Protein AF-R7V644-F1 (afdb_monomer_lite)

InterPro domains:
  IPR002919 Trypsin Inhibitor-like, cysteine rich domain [PF01826] (1-52)
  IPR036084 Serine prot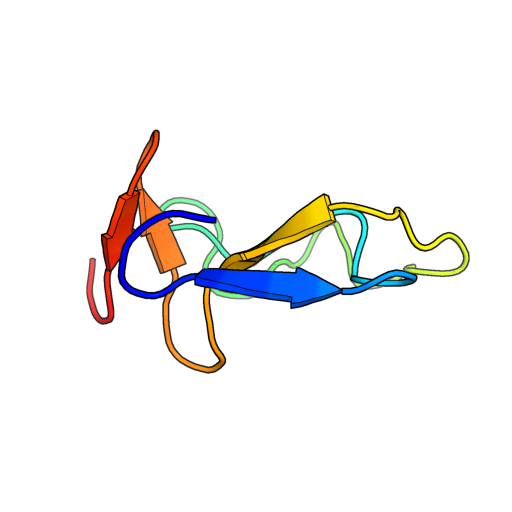ease inhibitor-like superfamily [SSF57567] (1-51)

Organism: Capitella teleta (NCBI:txid283909)

Radius of gyration: 10.38 Å; chains: 1; bounding box: 25×17×20 Å

Secondary structure (DSSP, 8-state):
--TTEEEEEEEESS--BTTBTT-GGGS--SSEEEEEEEPTT-EEETTEEES--

Sequence (53 aa):
CAENEHYEGCGPVCEPSCADPDALGCKDNDSCEEGCFCNDGYLREGQECVAQC

Foldseek 3Di:
DDPQKDWDQFAQPDAAAPVRNPSVVRPPRPGTHGDIYGDPCWHDDPPDTHNHD

Structure (mmCIF, N/CA/C/O backbone):
data_AF-R7V644-F1
#
_entry.id   AF-R7V644-F1
#
loop_
_atom_site.group_PDB
_atom_site.id
_atom_site.type_symbol
_atom_site.label_atom_id
_atom_site.label_alt_id
_atom_site.label_comp_id
_atom_site.la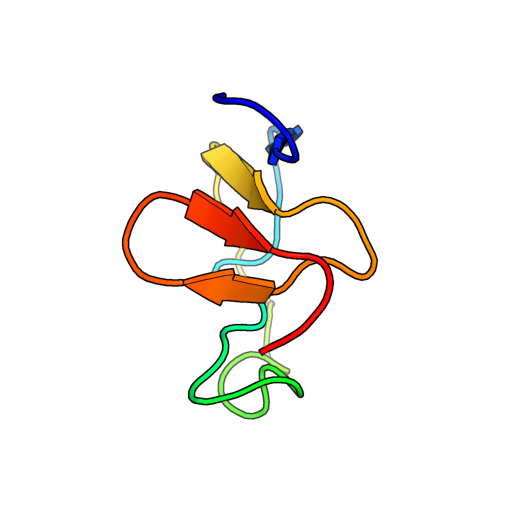bel_asym_id
_atom_site.label_entity_id
_atom_site.label_seq_id
_atom_site.pdbx_PDB_ins_code
_atom_site.Cartn_x
_atom_site.Cartn_y
_atom_site.Cartn_z
_atom_site.occupancy
_atom_site.B_iso_or_equiv
_atom_site.auth_seq_id
_atom_site.auth_comp_id
_atom_site.auth_asym_id
_atom_site.auth_atom_id
_atom_site.pdbx_PDB_model_num
ATOM 1 N N . CYS A 1 1 ? -6.418 5.643 -11.233 1.00 82.38 1 CYS A N 1
ATOM 2 C CA . CYS A 1 1 ? -6.830 5.056 -9.951 1.00 82.38 1 CYS A CA 1
ATOM 3 C C . CYS A 1 1 ? -8.208 5.578 -9.584 1.00 82.38 1 CYS A C 1
ATOM 5 O O . CYS A 1 1 ? -8.618 6.589 -10.158 1.00 82.38 1 CYS A O 1
ATOM 7 N N . ALA A 1 2 ? -8.927 4.859 -8.731 1.00 84.44 2 ALA A N 1
ATOM 8 C CA . ALA A 1 2 ? -10.230 5.222 -8.192 1.00 84.44 2 ALA A CA 1
ATOM 9 C C . ALA A 1 2 ? -10.100 6.236 -7.039 1.00 84.44 2 ALA A C 1
ATOM 11 O O . ALA A 1 2 ? -9.044 6.833 -6.821 1.00 84.44 2 ALA A O 1
ATOM 12 N N . GLU A 1 3 ? -11.205 6.476 -6.334 1.00 86.56 3 GLU A N 1
ATOM 13 C CA . GLU A 1 3 ? -11.221 7.340 -5.157 1.00 86.56 3 GLU A CA 1
ATOM 14 C C . GLU A 1 3 ? -10.389 6.715 -4.026 1.00 86.56 3 GLU A C 1
ATOM 16 O O . GLU A 1 3 ? -10.421 5.506 -3.816 1.00 86.56 3 GLU A O 1
ATOM 21 N N . ASN A 1 4 ? -9.637 7.550 -3.304 1.00 89.44 4 ASN A N 1
ATOM 22 C CA . ASN A 1 4 ? -8.714 7.149 -2.231 1.00 89.44 4 ASN A CA 1
ATOM 23 C C . ASN A 1 4 ? -7.491 6.322 -2.668 1.00 89.44 4 ASN A C 1
ATOM 25 O O . ASN A 1 4 ? -6.796 5.750 -1.829 1.00 89.44 4 ASN A O 1
ATOM 29 N N . GLU A 1 5 ? -7.180 6.335 -3.962 1.00 90.94 5 GLU A N 1
ATOM 30 C CA . GLU A 1 5 ? -5.955 5.774 -4.521 1.00 90.94 5 GLU A CA 1
ATOM 31 C C . GLU A 1 5 ? -5.108 6.851 -5.200 1.00 90.94 5 GLU A C 1
ATOM 33 O O . GLU A 1 5 ? -5.628 7.825 -5.758 1.00 90.94 5 GLU A O 1
ATOM 38 N N . HIS A 1 6 ? -3.802 6.628 -5.249 1.00 90.06 6 HIS A N 1
ATOM 39 C CA . HIS A 1 6 ? -2.871 7.422 -6.035 1.00 90.06 6 HIS A CA 1
ATOM 40 C C . HIS A 1 6 ? -2.074 6.522 -6.974 1.00 90.06 6 HIS A C 1
ATOM 42 O O . HIS A 1 6 ? -1.888 5.331 -6.740 1.00 90.06 6 HIS A O 1
ATOM 48 N N . TYR A 1 7 ? -1.648 7.101 -8.092 1.00 90.81 7 TYR A N 1
ATOM 49 C CA . TYR A 1 7 ? -0.790 6.411 -9.040 1.00 90.81 7 TYR A CA 1
ATOM 50 C C . TYR A 1 7 ? 0.666 6.610 -8.641 1.00 90.81 7 TYR A C 1
ATOM 52 O O . TYR A 1 7 ? 1.100 7.754 -8.479 1.00 90.81 7 TYR A O 1
ATOM 60 N N . GLU A 1 8 ? 1.423 5.523 -8.584 1.00 89.50 8 GLU A N 1
ATOM 61 C CA . GLU A 1 8 ? 2.872 5.551 -8.431 1.00 89.50 8 GLU A CA 1
ATOM 62 C C . GLU A 1 8 ? 3.538 4.723 -9.525 1.00 89.50 8 GLU A C 1
ATOM 64 O O . GLU A 1 8 ? 3.124 3.610 -9.836 1.00 89.50 8 GLU A O 1
ATOM 69 N N . GLY A 1 9 ? 4.617 5.266 -10.092 1.00 87.94 9 GLY A N 1
ATOM 70 C CA . GLY A 1 9 ? 5.471 4.531 -11.030 1.00 87.94 9 GLY A CA 1
ATOM 71 C C . GLY A 1 9 ? 6.368 3.486 -10.355 1.00 87.94 9 GLY A C 1
ATOM 72 O O . GLY A 1 9 ? 6.983 2.675 -11.036 1.00 87.94 9 GLY A O 1
ATOM 73 N N . CYS A 1 10 ? 6.489 3.540 -9.029 1.00 85.69 10 CYS A N 1
ATOM 74 C CA . CYS A 1 10 ? 7.305 2.641 -8.219 1.00 85.69 10 CYS A CA 1
ATOM 75 C C . CYS A 1 10 ? 6.734 2.643 -6.800 1.00 85.69 10 CYS A C 1
ATOM 77 O O . CYS A 1 10 ? 7.271 3.308 -5.915 1.00 85.69 10 CYS A O 1
ATOM 79 N N . GLY A 1 11 ? 5.611 1.948 -6.633 1.00 82.00 11 GLY A N 1
ATOM 80 C CA . GLY A 1 11 ? 4.968 1.747 -5.340 1.00 82.00 11 GLY A CA 1
ATOM 81 C C . GLY A 1 11 ? 5.300 0.382 -4.739 1.00 82.00 11 GLY A C 1
ATOM 82 O O . GLY A 1 11 ? 5.899 -0.474 -5.405 1.00 82.00 11 GLY A O 1
ATOM 83 N N . PRO A 1 12 ? 4.948 0.163 -3.465 1.00 79.69 12 PRO A N 1
ATOM 84 C CA . PRO A 1 12 ? 5.166 -1.119 -2.811 1.00 79.69 12 PRO A CA 1
ATOM 85 C C . PRO A 1 12 ? 4.383 -2.218 -3.540 1.00 79.69 12 PRO A C 1
ATOM 87 O O . PRO A 1 12 ? 3.216 -2.032 -3.863 1.00 79.69 12 PRO A O 1
ATOM 90 N N . VAL A 1 13 ? 4.986 -3.393 -3.755 1.00 77.56 13 VAL A N 1
ATOM 91 C CA . VAL A 1 13 ? 4.318 -4.536 -4.435 1.00 77.56 13 VAL A CA 1
ATOM 92 C C . VAL A 1 13 ? 3.064 -4.979 -3.681 1.00 77.56 13 VAL A C 1
ATOM 94 O O . VAL A 1 13 ? 2.174 -5.633 -4.218 1.00 77.56 13 VAL A O 1
ATOM 97 N N . CYS A 1 14 ? 2.999 -4.635 -2.403 1.00 77.62 14 CYS A N 1
ATOM 98 C CA . CYS A 1 14 ? 1.893 -4.977 -1.552 1.00 77.62 14 CYS A CA 1
ATOM 99 C C . CYS A 1 14 ? 1.573 -3.825 -0.608 1.00 77.62 14 CYS A C 1
ATOM 101 O O . CYS A 1 14 ? 2.436 -3.270 0.076 1.00 77.62 14 CYS A O 1
ATOM 103 N N . GLU A 1 15 ? 0.293 -3.487 -0.614 1.00 79.75 15 GLU A N 1
ATOM 104 C CA . GLU A 1 15 ? -0.320 -2.411 0.141 1.00 79.75 15 GLU A CA 1
ATOM 105 C C . GLU A 1 15 ? -1.070 -2.966 1.362 1.00 79.75 15 GLU A C 1
ATOM 107 O O . GLU A 1 15 ? -1.520 -4.119 1.350 1.00 79.75 15 GLU A O 1
ATOM 112 N N . PRO A 1 16 ? -1.212 -2.167 2.430 1.00 85.06 16 PRO A N 1
ATOM 113 C CA . PRO A 1 16 ? -1.951 -2.588 3.606 1.00 85.06 16 PRO A CA 1
ATOM 114 C C . PRO A 1 16 ? -3.433 -2.784 3.260 1.00 85.06 16 PRO A C 1
ATOM 116 O O . PRO A 1 16 ? -4.043 -2.014 2.517 1.00 85.06 16 PRO A O 1
ATOM 119 N N . SER A 1 17 ? -4.023 -3.847 3.796 1.00 87.94 17 SER A N 1
ATOM 120 C CA . SER A 1 17 ? -5.405 -4.257 3.526 1.00 87.94 17 SER A CA 1
ATOM 121 C C . SER A 1 17 ? -6.168 -4.473 4.826 1.00 87.94 17 SER A C 1
ATOM 123 O O . SER A 1 17 ? -5.565 -4.622 5.884 1.00 87.94 17 SER A O 1
ATOM 125 N N . CYS A 1 18 ? -7.497 -4.554 4.778 1.00 86.06 18 CYS A N 1
ATOM 126 C CA . CYS A 1 18 ? -8.285 -4.832 5.988 1.00 86.06 18 CYS A CA 1
ATOM 127 C C . CYS A 1 18 ? -7.919 -6.161 6.670 1.00 86.06 18 CYS A C 1
ATOM 129 O O . CYS A 1 18 ? -8.080 -6.309 7.879 1.00 86.06 18 CYS A O 1
ATOM 131 N N . ALA A 1 19 ? -7.434 -7.136 5.897 1.00 85.19 19 ALA A N 1
ATOM 132 C CA . ALA A 1 19 ? -6.987 -8.426 6.413 1.00 85.19 19 ALA A CA 1
ATOM 133 C C . ALA A 1 19 ? -5.545 -8.390 6.955 1.00 85.19 19 ALA A C 1
ATOM 135 O O . ALA A 1 19 ? -5.203 -9.202 7.813 1.00 85.19 19 ALA A O 1
ATOM 136 N N . ASP A 1 20 ? -4.717 -7.463 6.464 1.00 83.38 20 ASP A N 1
ATOM 137 C CA . ASP A 1 20 ? -3.328 -7.251 6.883 1.00 83.38 20 ASP A CA 1
ATOM 138 C C . ASP A 1 20 ? -3.017 -5.740 6.880 1.00 83.38 20 ASP A C 1
ATOM 140 O O . ASP A 1 20 ? -2.507 -5.206 5.887 1.00 83.38 20 ASP A O 1
ATOM 144 N N . PRO A 1 21 ? -3.386 -5.021 7.957 1.00 82.25 21 PRO A N 1
ATOM 145 C CA . PRO A 1 21 ? -3.240 -3.568 8.024 1.00 82.25 21 PRO A CA 1
ATOM 146 C C . PRO A 1 21 ? -1.784 -3.117 8.170 1.00 82.25 21 PRO A C 1
ATOM 148 O O . PRO A 1 21 ? -1.461 -1.971 7.873 1.00 82.25 21 PRO A O 1
ATOM 151 N N . ASP A 1 22 ? -0.900 -4.008 8.616 1.00 77.56 22 ASP A N 1
ATOM 152 C CA . ASP A 1 22 ? 0.523 -3.727 8.808 1.00 77.56 22 ASP A CA 1
ATOM 153 C C . ASP A 1 22 ? 1.373 -4.084 7.573 1.00 77.56 22 ASP A C 1
ATOM 155 O O . ASP A 1 22 ? 2.595 -3.898 7.602 1.00 77.56 22 ASP A O 1
ATOM 159 N N . ALA A 1 23 ? 0.751 -4.625 6.515 1.00 76.88 23 ALA A N 1
ATOM 160 C CA . ALA A 1 23 ? 1.407 -5.155 5.318 1.00 76.88 23 ALA A CA 1
ATOM 161 C C . ALA A 1 23 ? 2.644 -6.012 5.667 1.00 76.88 23 ALA A C 1
ATOM 163 O O . ALA A 1 23 ? 3.719 -5.882 5.068 1.00 76.88 23 ALA A O 1
ATOM 164 N N . LEU A 1 24 ? 2.527 -6.868 6.693 1.00 66.12 24 LEU A N 1
ATOM 165 C CA . LEU A 1 24 ? 3.683 -7.527 7.324 1.00 66.12 24 LEU A CA 1
ATOM 166 C C . LEU A 1 24 ? 4.439 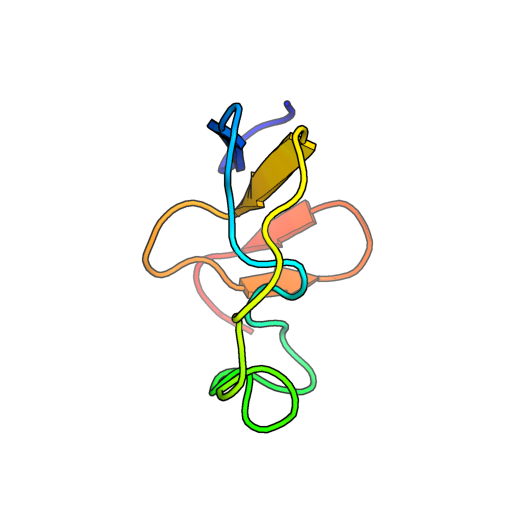-8.453 6.371 1.00 66.12 24 LEU A C 1
ATOM 168 O O . LEU A 1 24 ? 5.654 -8.600 6.509 1.00 66.12 24 LEU A O 1
ATOM 172 N N . GLY A 1 25 ? 3.741 -9.043 5.399 1.00 63.81 25 GLY A N 1
ATOM 173 C CA . GLY A 1 25 ? 4.336 -9.894 4.363 1.00 63.81 25 GLY A CA 1
ATOM 174 C C . GLY A 1 25 ? 5.181 -9.145 3.329 1.00 63.81 25 GLY A C 1
ATOM 175 O O . GLY A 1 25 ? 5.785 -9.777 2.469 1.00 63.81 25 GLY A O 1
ATOM 176 N N . CYS A 1 26 ? 5.211 -7.815 3.400 1.00 63.62 26 CYS A N 1
ATOM 177 C CA . CYS A 1 26 ? 5.656 -6.948 2.312 1.00 63.62 26 CYS A CA 1
ATOM 178 C C . CYS A 1 26 ? 6.765 -5.993 2.765 1.00 63.62 26 CYS A C 1
ATOM 180 O O . CYS A 1 26 ? 7.140 -5.069 2.055 1.00 63.62 26 CYS A O 1
ATOM 182 N N . LYS A 1 27 ? 7.336 -6.230 3.952 1.00 59.69 27 LYS A N 1
ATOM 183 C CA . LYS A 1 27 ? 8.452 -5.445 4.498 1.00 59.69 27 LYS A CA 1
ATOM 184 C C . LYS A 1 27 ? 9.736 -5.535 3.669 1.00 59.69 27 LYS A C 1
ATOM 186 O O . LYS A 1 27 ? 10.569 -4.640 3.766 1.00 59.69 27 LYS A O 1
ATOM 191 N N . ASP A 1 28 ? 9.861 -6.554 2.827 1.00 58.66 28 ASP A N 1
ATOM 192 C CA . ASP A 1 28 ? 10.993 -6.775 1.929 1.00 58.66 28 ASP A CA 1
ATOM 193 C C . ASP A 1 28 ? 10.673 -6.268 0.503 1.00 58.66 28 ASP A C 1
ATOM 195 O O . ASP A 1 28 ? 10.710 -7.015 -0.473 1.00 58.66 28 ASP A O 1
ATOM 199 N N . ASN A 1 29 ? 10.308 -4.985 0.368 1.00 58.69 29 ASN A N 1
ATOM 200 C CA . ASN A 1 29 ? 10.082 -4.322 -0.929 1.00 58.69 29 ASN A CA 1
ATOM 201 C C . ASN A 1 29 ? 11.422 -3.966 -1.616 1.00 58.69 29 ASN A C 1
ATOM 203 O O . ASN A 1 29 ? 11.747 -2.796 -1.808 1.00 58.69 29 ASN A O 1
ATOM 207 N N . ASP A 1 30 ? 12.220 -4.969 -1.993 1.00 63.44 30 ASP A N 1
ATOM 208 C CA . ASP A 1 30 ? 13.373 -4.769 -2.901 1.00 63.44 30 ASP A CA 1
ATOM 209 C C . ASP A 1 30 ? 12.917 -4.606 -4.369 1.00 63.44 30 ASP A C 1
ATOM 211 O O . ASP A 1 30 ? 13.680 -4.234 -5.256 1.00 63.44 30 ASP A O 1
ATOM 215 N N . SER A 1 31 ? 11.643 -4.891 -4.642 1.00 72.25 31 SER A N 1
ATOM 216 C CA . SER A 1 31 ? 10.979 -4.664 -5.925 1.00 72.25 31 SER A CA 1
ATOM 217 C C . SER A 1 31 ? 9.852 -3.655 -5.723 1.00 72.25 31 SER A C 1
ATOM 219 O O . SER A 1 31 ? 9.205 -3.672 -4.681 1.00 72.25 31 SER A O 1
ATOM 221 N N . CYS A 1 32 ? 9.635 -2.776 -6.697 1.00 83.38 32 CYS A N 1
ATOM 222 C CA . CYS A 1 32 ? 8.474 -1.895 -6.759 1.00 83.38 32 CYS A CA 1
ATOM 223 C C . CYS A 1 32 ? 7.736 -2.137 -8.073 1.00 83.38 32 CYS A C 1
ATOM 225 O O . CYS A 1 32 ? 8.358 -2.524 -9.068 1.00 83.38 32 CYS A O 1
ATOM 227 N N . GLU A 1 33 ? 6.428 -1.906 -8.080 1.00 85.50 33 GLU A N 1
ATOM 228 C CA . GLU A 1 33 ? 5.616 -1.994 -9.294 1.00 85.50 33 GLU A CA 1
ATOM 229 C C . 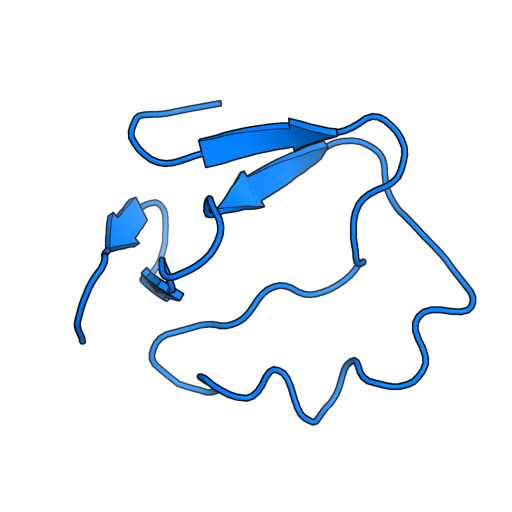GLU A 1 33 ? 4.977 -0.648 -9.630 1.00 85.50 33 GLU A C 1
ATOM 231 O O . GLU A 1 33 ? 4.729 0.195 -8.767 1.00 85.50 33 GLU A O 1
ATOM 236 N N . GLU A 1 34 ? 4.743 -0.439 -10.922 1.00 91.12 34 GLU A N 1
ATOM 237 C CA . GLU A 1 34 ? 3.987 0.699 -11.426 1.00 91.12 34 GLU A CA 1
ATOM 238 C C . GLU A 1 34 ? 2.493 0.375 -11.346 1.00 91.12 34 GLU A C 1
ATOM 240 O O . GLU A 1 34 ? 2.031 -0.613 -11.924 1.0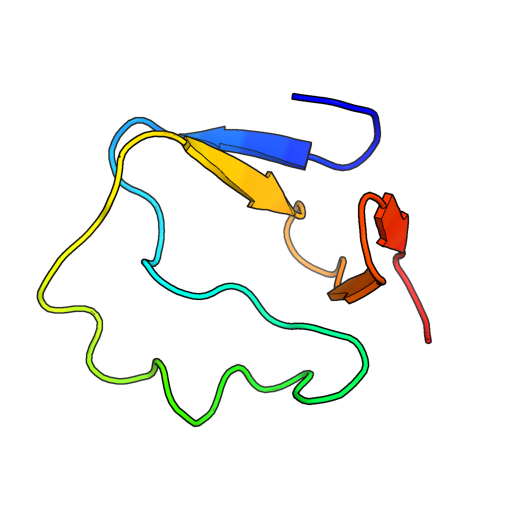0 91.12 34 GLU A O 1
ATOM 245 N N . GLY A 1 35 ? 1.726 1.203 -10.639 1.00 89.88 35 GLY A N 1
ATOM 246 C CA . GLY A 1 35 ? 0.330 0.894 -10.366 1.00 89.88 35 GLY A CA 1
ATOM 247 C C . GLY A 1 35 ? -0.432 1.958 -9.586 1.00 89.88 35 GLY A C 1
ATOM 248 O O . GLY A 1 35 ? -0.004 3.100 -9.423 1.00 89.88 35 GLY A O 1
ATOM 249 N N . CYS A 1 36 ? -1.624 1.562 -9.148 1.00 90.00 36 CYS A N 1
ATOM 250 C CA . CYS A 1 36 ? -2.509 2.350 -8.301 1.00 90.00 36 CYS A CA 1
ATOM 251 C C . CYS A 1 36 ? -2.516 1.762 -6.898 1.00 90.00 36 CYS A C 1
ATOM 253 O O . CYS A 1 36 ? -2.853 0.591 -6.744 1.00 90.00 36 CYS A O 1
ATOM 255 N N . PHE A 1 37 ? -2.202 2.581 -5.903 1.00 88.06 37 PHE A N 1
ATOM 256 C CA . PHE A 1 37 ? -2.068 2.155 -4.514 1.00 88.06 37 PHE A CA 1
ATOM 257 C C . PHE A 1 37 ? -2.999 2.978 -3.626 1.00 88.06 37 PHE A C 1
ATOM 259 O O . PHE A 1 37 ? -3.262 4.151 -3.921 1.00 88.06 37 PHE A O 1
ATOM 266 N N . CYS A 1 38 ? -3.518 2.383 -2.549 1.00 89.44 38 CYS A N 1
ATOM 267 C CA . CYS A 1 38 ? -4.272 3.141 -1.555 1.00 89.44 38 CYS A CA 1
ATOM 268 C C . CYS A 1 38 ? -3.425 4.289 -0.984 1.00 89.44 38 CYS A C 1
ATOM 270 O O . CYS A 1 38 ? -2.230 4.143 -0.734 1.00 89.44 38 CYS A O 1
ATOM 272 N N . ASN A 1 39 ? -4.052 5.447 -0.773 1.00 88.19 39 ASN A N 1
ATOM 273 C CA . ASN A 1 39 ? -3.410 6.579 -0.103 1.00 88.19 39 ASN A CA 1
ATOM 274 C C . ASN A 1 39 ? -2.940 6.208 1.310 1.00 88.19 39 ASN A C 1
ATOM 276 O O . ASN A 1 39 ? -3.544 5.361 1.966 1.00 88.19 39 ASN A O 1
ATOM 280 N N . ASP A 1 40 ? -1.916 6.899 1.815 1.00 85.06 40 ASP A N 1
ATOM 281 C CA . ASP A 1 40 ? -1.461 6.734 3.196 1.00 85.06 40 ASP A CA 1
ATOM 282 C C . ASP A 1 40 ? -2.621 6.834 4.198 1.00 85.06 40 ASP A C 1
ATOM 284 O O . ASP A 1 40 ? -3.394 7.798 4.205 1.00 85.06 40 ASP A O 1
ATOM 288 N N . GLY A 1 41 ? -2.729 5.825 5.065 1.00 85.94 41 GLY A N 1
ATOM 289 C CA . GLY A 1 41 ? -3.809 5.711 6.047 1.00 85.94 41 GLY A CA 1
ATOM 290 C C . GLY A 1 41 ? -5.107 5.099 5.511 1.00 85.94 41 GLY A C 1
ATOM 291 O O . GLY A 1 41 ? -6.081 5.044 6.258 1.00 85.94 41 GLY A O 1
ATOM 292 N N . TYR A 1 42 ? -5.128 4.630 4.261 1.00 89.12 42 TYR A N 1
ATOM 293 C CA . TYR A 1 42 ? -6.210 3.824 3.701 1.00 89.12 42 TYR A CA 1
ATOM 294 C C . TYR A 1 42 ? -5.770 2.368 3.549 1.00 89.12 42 TYR A C 1
ATOM 296 O O . TYR A 1 42 ? -4.618 2.070 3.241 1.00 89.12 42 TYR A O 1
ATOM 304 N N . LEU A 1 43 ? -6.719 1.467 3.766 1.00 89.06 43 LEU A N 1
ATOM 305 C CA . LEU A 1 43 ? -6.566 0.028 3.667 1.00 89.06 43 LEU A CA 1
ATOM 306 C C . LEU A 1 43 ? -7.343 -0.482 2.458 1.00 89.06 43 LEU A C 1
ATOM 308 O O . LEU A 1 43 ? -8.481 -0.072 2.213 1.00 89.06 43 LEU A O 1
ATOM 312 N N . ARG A 1 44 ? -6.742 -1.413 1.720 1.00 87.81 44 ARG A N 1
ATOM 313 C CA . ARG A 1 44 ? -7.404 -2.104 0.616 1.00 87.81 44 ARG A CA 1
ATOM 314 C C . ARG A 1 44 ? -8.510 -3.024 1.143 1.00 87.81 44 ARG A C 1
ATOM 316 O O . ARG A 1 44 ? -8.235 -4.003 1.844 1.00 87.81 44 ARG A O 1
ATOM 323 N N . GLU A 1 45 ? -9.750 -2.745 0.755 1.00 88.69 45 GLU A N 1
ATOM 324 C CA . GLU A 1 45 ? -10.924 -3.594 0.972 1.00 88.69 45 GLU A CA 1
ATOM 325 C C . GLU A 1 45 ? -11.493 -4.030 -0.386 1.00 88.69 45 GLU A C 1
ATOM 327 O O . GLU A 1 45 ? -12.275 -3.336 -1.036 1.00 88.69 45 GLU A O 1
ATOM 332 N N . GLY A 1 46 ? -11.055 -5.193 -0.874 1.00 84.44 46 GLY A N 1
ATOM 333 C CA . GLY A 1 46 ? -11.464 -5.688 -2.189 1.00 84.44 46 GLY A CA 1
ATOM 334 C C . GLY A 1 46 ? -10.950 -4.798 -3.325 1.00 84.44 46 GLY A C 1
ATOM 335 O O . GLY A 1 46 ? -9.773 -4.862 -3.666 1.00 84.44 46 GLY A O 1
ATOM 336 N N . GLN A 1 47 ? -11.838 -4.005 -3.931 1.00 82.56 47 GLN A N 1
ATOM 337 C CA . GLN A 1 47 ? -11.503 -3.053 -5.003 1.00 82.56 47 GLN A CA 1
ATOM 338 C C . GLN A 1 47 ? -11.497 -1.591 -4.537 1.00 82.56 47 GLN A C 1
ATOM 340 O O . GLN A 1 47 ? -11.199 -0.710 -5.341 1.00 82.56 47 GLN A O 1
ATOM 345 N N . GLU A 1 48 ? -11.819 -1.325 -3.272 1.00 87.25 48 GLU A N 1
ATOM 346 C CA . GLU A 1 48 ? -11.912 0.027 -2.719 1.00 87.25 48 GLU A CA 1
ATOM 347 C C . GLU A 1 48 ? -10.816 0.261 -1.672 1.00 87.25 48 GLU A C 1
ATOM 349 O O . GLU A 1 48 ? -10.265 -0.680 -1.099 1.00 87.25 48 GLU A O 1
ATOM 354 N N . CYS A 1 49 ? -10.479 1.528 -1.446 1.00 90.31 49 CYS A N 1
ATOM 355 C CA . CYS A 1 49 ? -9.561 1.952 -0.395 1.00 90.31 49 CYS A CA 1
ATOM 356 C C . CYS A 1 49 ? -10.358 2.678 0.685 1.00 90.31 49 CYS A C 1
ATOM 358 O O . CYS A 1 49 ? -10.949 3.732 0.424 1.00 90.31 49 CYS A O 1
ATOM 360 N N . VAL A 1 50 ? -10.369 2.124 1.896 1.00 90.19 50 VAL A N 1
ATOM 361 C CA . VAL A 1 50 ? -11.148 2.633 3.033 1.00 90.19 50 VAL A CA 1
ATOM 362 C C . VAL A 1 50 ? -10.222 3.083 4.157 1.00 90.19 50 VAL A C 1
ATOM 364 O O . VAL A 1 50 ? -9.224 2.437 4.447 1.00 90.19 50 VAL A O 1
ATOM 367 N N . ALA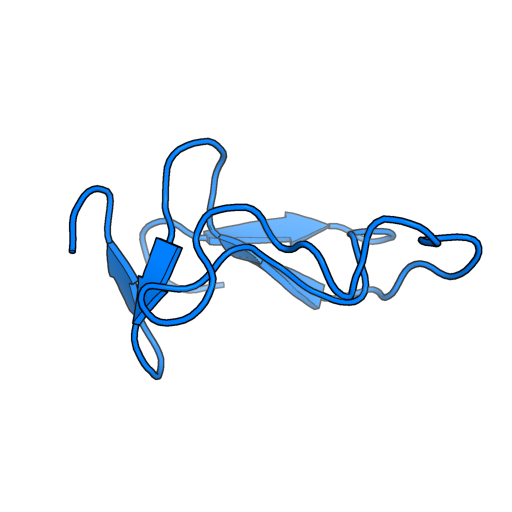 A 1 51 ? -10.529 4.204 4.809 1.00 87.12 51 ALA A N 1
ATOM 368 C CA . ALA A 1 51 ? -9.692 4.720 5.900 1.00 87.12 51 ALA A CA 1
ATOM 369 C C . ALA A 1 51 ? -9.766 3.851 7.171 1.00 87.12 51 ALA A C 1
ATOM 371 O O . ALA A 1 51 ? -8.878 3.905 8.018 1.00 87.12 51 ALA A O 1
ATOM 372 N N . GLN A 1 52 ? -10.854 3.091 7.330 1.00 79.19 52 GLN A N 1
ATOM 373 C CA . GLN A 1 52 ? -11.084 2.181 8.447 1.00 79.19 52 GLN A CA 1
ATOM 374 C C . GLN A 1 52 ? -11.834 0.950 7.954 1.00 79.19 52 GLN A C 1
ATOM 376 O O . GLN A 1 52 ? -12.853 1.076 7.273 1.00 79.19 52 GLN A O 1
ATOM 381 N N . CYS A 1 53 ? -11.315 -0.198 8.366 1.00 73.56 53 CYS A N 1
ATOM 382 C CA . CYS A 1 53 ? -12.000 -1.475 8.435 1.00 73.56 53 CYS A CA 1
ATOM 383 C C . CYS A 1 53 ? -12.320 -1.730 9.924 1.00 73.56 53 CYS A C 1
ATOM 385 O O . CYS A 1 53 ? -13.342 -2.379 10.209 1.00 73.56 53 CYS A O 1
#

pLDDT: mean 82.09, std 9.07, range [58.66, 91.12]